Protein AF-A0A2E0BPK3-F1 (afdb_monomer_lite)

pLDDT: mean 92.49, std 12.28, range [50.62, 98.62]

Foldseek 3Di:
DPPPPPPLPPAAADDVVLLVVLLVCVVVVVNLVSLLSLCVVLVPVVLNVQSVVLVVVCVVVVDNVVCVVVVVVSVVVSLVSNVSRHPPSVSSVVSD

Sequence (96 aa):
MIKLKNILQEKKEVKQVDIDKLAKLTDRNAHTSARRYLAKLIGHKKLVKMYDHISELHLYFNDINDIKDARARLDKELFDKAKRQFSNFKDIYGAF

Radius of gyration: 15.07 Å; chains: 1; bounding box: 31×37×47 Å

Structure (mmCIF, N/CA/C/O backbone):
data_AF-A0A2E0BPK3-F1
#
_entry.id   AF-A0A2E0BPK3-F1
#
loop_
_atom_site.group_PDB
_atom_site.id
_atom_site.type_symbol
_atom_site.label_atom_id
_atom_site.label_alt_id
_atom_site.label_comp_id
_atom_site.label_asym_id
_atom_site.label_entity_id
_atom_site.label_seq_id
_atom_site.pdbx_PDB_ins_code
_atom_site.Cartn_x
_atom_site.Cartn_y
_atom_site.Cartn_z
_atom_site.occupancy
_atom_site.B_iso_or_equiv
_atom_site.auth_seq_id
_atom_site.auth_comp_id
_atom_site.auth_asym_id
_atom_site.auth_atom_id
_atom_site.pdbx_PDB_model_num
ATOM 1 N N . MET A 1 1 ? -10.863 24.127 31.421 1.00 51.12 1 MET A N 1
ATOM 2 C CA . MET A 1 1 ? -11.219 23.604 30.081 1.00 51.12 1 MET A CA 1
ATOM 3 C C . MET A 1 1 ? -10.209 22.545 29.669 1.00 51.12 1 MET A C 1
ATOM 5 O O . MET A 1 1 ? -9.078 22.882 29.337 1.00 51.12 1 MET A O 1
ATOM 9 N N . ILE A 1 2 ? -10.585 21.268 29.733 1.00 52.44 2 ILE A N 1
ATOM 10 C CA . ILE A 1 2 ? -9.754 20.179 29.208 1.00 52.44 2 ILE A CA 1
ATOM 11 C C . ILE A 1 2 ? -9.713 20.351 27.687 1.00 52.44 2 ILE A C 1
ATOM 13 O O . ILE A 1 2 ? -10.756 20.399 27.037 1.00 52.44 2 ILE A O 1
ATOM 17 N N . LYS A 1 3 ? -8.518 20.521 27.111 1.00 52.59 3 LYS A N 1
ATOM 18 C CA . LYS A 1 3 ? -8.349 20.601 25.657 1.00 52.59 3 LYS A CA 1
ATOM 19 C C . LYS A 1 3 ? -8.833 19.269 25.071 1.00 52.59 3 LYS A C 1
ATOM 21 O O . LYS A 1 3 ? -8.152 18.264 25.239 1.00 52.59 3 LYS A O 1
ATOM 26 N N . LEU A 1 4 ? -9.943 19.279 24.326 1.00 56.31 4 LEU A N 1
ATOM 27 C CA . LEU A 1 4 ? -10.480 18.151 23.534 1.00 56.31 4 LEU A CA 1
ATOM 28 C C . LEU A 1 4 ? -9.470 17.526 22.538 1.00 56.31 4 LEU A C 1
ATOM 30 O O . LEU A 1 4 ? -9.808 16.601 21.809 1.00 56.31 4 LEU A O 1
ATOM 34 N N . LYS A 1 5 ? -8.220 18.002 22.488 1.00 52.72 5 LYS A N 1
ATOM 35 C CA . LYS A 1 5 ? -7.152 17.505 21.610 1.00 52.72 5 LYS A CA 1
ATOM 36 C C . LYS A 1 5 ? -6.760 16.043 21.866 1.00 52.72 5 LYS A C 1
ATOM 38 O O . LYS A 1 5 ? -6.097 15.468 21.014 1.00 52.72 5 LYS A O 1
ATOM 43 N N . ASN A 1 6 ? -7.197 15.458 22.984 1.00 50.62 6 ASN A N 1
ATOM 44 C CA . ASN A 1 6 ? -6.987 14.051 23.327 1.00 50.62 6 ASN A CA 1
ATOM 45 C C . ASN A 1 6 ? -8.290 13.233 23.353 1.00 50.62 6 ASN A C 1
ATOM 47 O O . ASN A 1 6 ? -8.335 12.208 24.029 1.00 50.62 6 ASN A O 1
ATOM 51 N N . ILE A 1 7 ? -9.350 13.640 22.637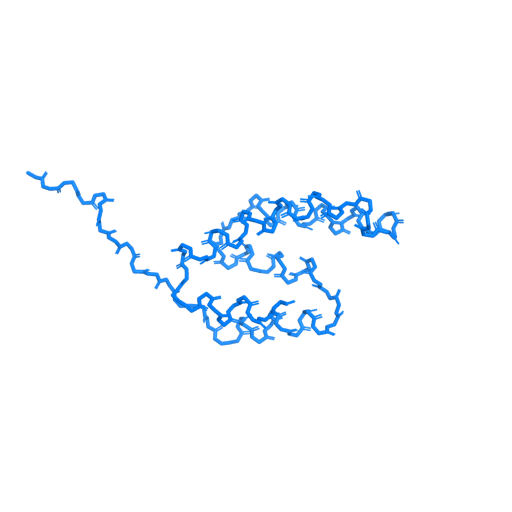 1.00 55.88 7 ILE A N 1
ATOM 52 C CA . ILE A 1 7 ? -10.384 12.664 22.265 1.00 55.88 7 ILE A CA 1
ATOM 53 C C . ILE A 1 7 ? -9.668 11.653 21.377 1.00 55.88 7 ILE A C 1
ATOM 55 O O . ILE A 1 7 ? -9.374 11.937 20.217 1.00 55.88 7 ILE A O 1
ATOM 59 N N . LEU A 1 8 ? -9.288 10.527 21.975 1.00 60.97 8 LEU A N 1
ATOM 60 C CA . LEU A 1 8 ? -8.782 9.342 21.309 1.00 60.97 8 LEU A CA 1
ATOM 61 C C . LEU A 1 8 ? -9.750 9.054 20.162 1.00 60.97 8 LEU A C 1
ATOM 63 O O . LEU A 1 8 ? -10.843 8.551 20.399 1.00 60.97 8 LEU A O 1
ATOM 67 N N . GLN A 1 9 ? -9.404 9.467 18.939 1.00 67.19 9 GLN A N 1
ATOM 68 C CA . GLN A 1 9 ? -10.198 9.098 17.778 1.00 67.19 9 GLN A CA 1
ATOM 69 C C . GLN A 1 9 ? -10.185 7.579 17.747 1.00 67.19 9 GLN A C 1
ATOM 71 O O . GLN A 1 9 ? -9.116 6.974 17.632 1.00 67.19 9 GLN A O 1
ATOM 76 N N . GLU A 1 10 ? -11.361 6.983 17.921 1.00 80.25 10 GLU A N 1
ATOM 77 C CA . GLU A 1 10 ? -11.516 5.544 17.840 1.00 80.25 10 GLU A CA 1
ATOM 78 C C . GLU A 1 10 ? -10.900 5.075 16.528 1.00 80.25 10 GLU A C 1
ATOM 80 O O . GLU A 1 10 ? -11.134 5.645 15.452 1.00 80.25 10 GLU A O 1
ATOM 85 N N . LYS A 1 11 ? -10.024 4.076 16.638 1.00 87.50 11 LYS A N 1
ATOM 86 C CA . LYS A 1 11 ? -9.400 3.500 15.459 1.00 87.50 11 LYS A CA 1
ATOM 87 C C . LYS A 1 11 ? -10.500 2.951 14.566 1.00 87.50 11 LYS A C 1
ATOM 89 O O . LYS A 1 11 ? -11.411 2.276 15.033 1.00 87.50 11 LYS A O 1
ATOM 94 N N . LYS A 1 12 ? -10.393 3.236 13.275 1.00 92.06 12 LYS A N 1
ATOM 95 C CA . LYS A 1 12 ? -11.373 2.780 12.293 1.00 92.06 12 LYS A CA 1
ATOM 96 C C . LYS A 1 12 ? -11.138 1.310 11.992 1.00 92.06 12 LYS A C 1
ATOM 98 O O . LYS A 1 12 ? -9.999 0.856 11.981 1.00 92.06 12 LYS A O 1
ATOM 103 N N . GLU A 1 13 ? -12.192 0.581 11.686 1.00 94.12 13 GLU A N 1
ATOM 104 C CA . GLU A 1 13 ? -12.050 -0.768 11.158 1.00 94.12 13 GLU A CA 1
ATOM 105 C C . GLU A 1 13 ? -12.024 -0.719 9.628 1.00 94.12 13 GLU A C 1
ATOM 107 O O . GLU A 1 13 ? -12.830 -0.023 9.000 1.00 94.12 13 GLU A O 1
ATOM 112 N N . VAL A 1 14 ? -11.068 -1.419 9.017 1.00 95.69 14 VAL A N 1
ATOM 113 C CA . VAL A 1 14 ? -11.061 -1.631 7.565 1.00 95.69 14 VAL A CA 1
ATOM 114 C C . VAL A 1 14 ? -12.013 -2.773 7.243 1.00 95.69 14 VAL A C 1
ATOM 116 O O . VAL A 1 14 ? -11.962 -3.817 7.886 1.00 95.69 14 VAL A O 1
ATOM 119 N N . LYS A 1 15 ? -12.880 -2.590 6.246 1.00 97.19 15 LYS A N 1
ATOM 120 C CA . LYS A 1 15 ? -13.872 -3.601 5.867 1.00 97.19 15 LYS A CA 1
ATOM 121 C C . LYS A 1 15 ? -13.181 -4.860 5.334 1.00 97.19 15 LYS A C 1
ATOM 123 O O . LYS A 1 15 ? -12.195 -4.753 4.608 1.00 97.19 15 LYS A O 1
ATOM 128 N N . GLN A 1 16 ? -13.761 -6.037 5.578 1.00 97.31 16 GLN A N 1
ATOM 129 C CA . GLN A 1 16 ? -13.216 -7.308 5.079 1.00 97.31 16 GLN A CA 1
ATOM 130 C C . GLN A 1 16 ? -12.988 -7.303 3.557 1.00 97.31 16 GLN A C 1
ATOM 132 O O . GLN A 1 16 ? -11.941 -7.732 3.093 1.00 97.31 16 GLN A O 1
ATOM 137 N N . VAL A 1 17 ? -13.902 -6.705 2.781 1.00 97.88 17 VAL A N 1
ATOM 138 C CA . VAL A 1 17 ? -13.761 -6.568 1.315 1.00 97.88 17 VAL A CA 1
ATOM 139 C C . VAL A 1 17 ? -12.469 -5.855 0.890 1.00 97.88 17 VAL A C 1
ATOM 141 O O . VAL A 1 17 ? -11.909 -6.146 -0.167 1.00 97.88 17 VAL A O 1
ATOM 144 N N . ASP A 1 18 ? -11.981 -4.920 1.707 1.00 98.31 18 ASP A N 1
ATOM 145 C CA . ASP A 1 18 ? -10.743 -4.196 1.444 1.00 98.31 18 ASP A CA 1
ATOM 146 C C . ASP A 1 18 ? -9.514 -5.044 1.793 1.00 98.31 18 ASP A C 1
ATOM 148 O O . ASP A 1 18 ? -8.527 -5.004 1.059 1.00 98.31 18 ASP A O 1
ATOM 152 N N . ILE A 1 19 ? -9.590 -5.846 2.859 1.00 98.06 19 ILE A N 1
ATOM 153 C CA . ILE A 1 19 ? -8.547 -6.806 3.255 1.00 98.06 19 ILE A CA 1
ATOM 154 C C . ILE A 1 19 ? -8.427 -7.916 2.206 1.00 98.06 19 ILE A C 1
ATOM 156 O O . ILE A 1 19 ? -7.331 -8.177 1.715 1.00 98.06 19 ILE A O 1
ATOM 160 N N . ASP A 1 20 ? -9.550 -8.481 1.759 1.00 98.19 20 ASP A N 1
ATOM 161 C CA . ASP A 1 20 ? -9.586 -9.489 0.693 1.00 98.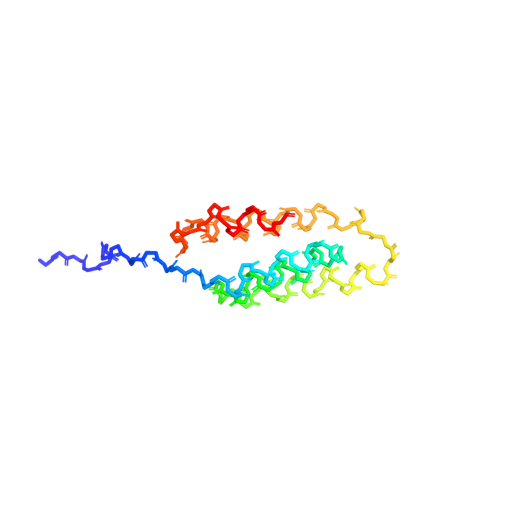19 20 ASP A CA 1
ATOM 162 C C . ASP A 1 20 ? -8.966 -8.957 -0.600 1.00 98.19 20 ASP A C 1
ATOM 164 O O . ASP A 1 20 ? -8.333 -9.687 -1.364 1.00 98.19 20 ASP A O 1
ATOM 168 N N . LYS A 1 21 ? -9.151 -7.664 -0.876 1.00 98.06 21 LYS A N 1
ATOM 169 C CA . LYS A 1 21 ? -8.547 -7.016 -2.037 1.00 98.06 21 LYS A CA 1
ATOM 170 C C . LYS A 1 21 ? -7.038 -6.842 -1.88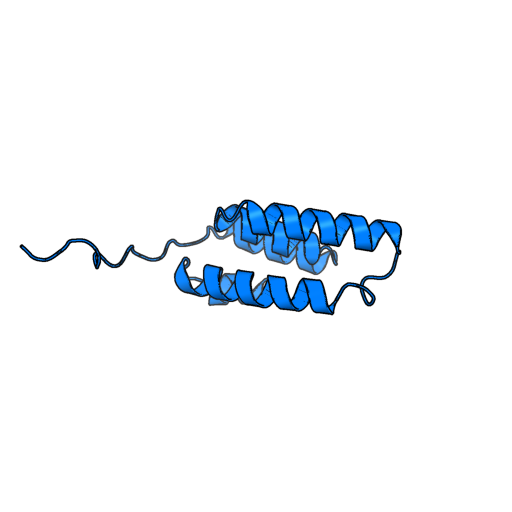3 1.00 98.06 21 LYS A C 1
ATOM 172 O O . LYS A 1 21 ? -6.335 -6.997 -2.878 1.00 98.06 21 LYS A O 1
ATOM 177 N N . LEU A 1 22 ? -6.542 -6.528 -0.685 1.00 98.12 22 LEU A N 1
ATOM 178 C CA . LEU A 1 22 ? -5.103 -6.503 -0.406 1.00 98.12 22 LEU A CA 1
ATOM 179 C C . LEU A 1 22 ? -4.490 -7.888 -0.636 1.00 98.12 22 LEU A C 1
ATOM 181 O O . LEU A 1 22 ? -3.562 -7.990 -1.435 1.00 98.12 22 LEU A O 1
ATOM 185 N N . ALA A 1 23 ? -5.088 -8.932 -0.056 1.00 97.88 23 ALA A N 1
ATOM 186 C CA . ALA A 1 23 ? -4.648 -10.317 -0.220 1.00 97.88 23 ALA A CA 1
ATOM 187 C C . ALA A 1 23 ? -4.624 -10.731 -1.698 1.00 97.88 23 ALA A C 1
ATOM 189 O O . ALA A 1 23 ? -3.587 -11.123 -2.218 1.00 97.88 23 ALA A O 1
ATOM 190 N N . LYS A 1 24 ? -5.715 -10.497 -2.441 1.00 98.06 24 LYS A N 1
ATOM 191 C CA . LYS A 1 24 ? -5.785 -10.811 -3.882 1.00 98.06 24 LYS A CA 1
ATOM 192 C C . LYS A 1 24 ? -4.737 -10.088 -4.727 1.00 98.06 24 LYS A C 1
ATOM 194 O O . LYS A 1 24 ? -4.329 -10.609 -5.762 1.00 98.06 24 LYS A O 1
ATOM 199 N N . LEU A 1 25 ? -4.360 -8.860 -4.363 1.00 97.44 25 LEU A N 1
ATOM 200 C CA . LEU A 1 25 ? -3.296 -8.134 -5.062 1.00 97.44 25 LEU A CA 1
ATOM 201 C C . LEU A 1 25 ? -1.934 -8.764 -4.758 1.00 97.44 25 LEU A C 1
ATOM 203 O O . LEU A 1 25 ? -1.161 -8.994 -5.684 1.00 97.44 25 LEU A O 1
ATOM 207 N N . THR A 1 26 ? -1.666 -9.069 -3.491 1.00 95.19 26 THR A N 1
ATOM 208 C CA . THR A 1 26 ? -0.454 -9.760 -3.032 1.00 95.19 26 THR A CA 1
ATOM 209 C C . THR A 1 26 ? -0.306 -11.137 -3.689 1.00 95.19 26 THR A C 1
ATOM 211 O O . THR A 1 26 ? 0.735 -11.399 -4.285 1.00 95.19 26 THR A O 1
ATOM 214 N N . ASP A 1 27 ? -1.362 -11.955 -3.709 1.00 96.94 27 ASP A N 1
ATOM 215 C CA . ASP A 1 27 ? -1.380 -13.291 -4.332 1.00 96.94 27 ASP A CA 1
ATOM 216 C C . ASP A 1 27 ? -1.035 -13.255 -5.827 1.00 96.94 27 ASP A C 1
ATOM 218 O O . ASP A 1 27 ? -0.467 -14.190 -6.384 1.00 96.94 27 ASP A O 1
ATOM 222 N N . ARG A 1 28 ? -1.369 -12.149 -6.501 1.00 95.12 28 ARG A N 1
ATOM 223 C CA . ARG A 1 28 ? -1.072 -11.914 -7.923 1.00 95.12 28 ARG A CA 1
ATOM 224 C C . ARG A 1 28 ? 0.268 -11.212 -8.143 1.00 95.12 28 ARG A C 1
ATOM 226 O O . ARG A 1 28 ? 0.479 -10.642 -9.212 1.00 95.12 28 ARG A O 1
ATOM 233 N N . ASN A 1 29 ? 1.145 -11.197 -7.137 1.00 91.19 29 ASN A N 1
ATOM 234 C CA . ASN A 1 29 ? 2.440 -10.513 -7.152 1.00 91.19 29 ASN A CA 1
ATOM 235 C C . ASN A 1 29 ? 2.338 -8.982 -7.376 1.00 91.19 29 ASN A C 1
ATOM 237 O O . ASN A 1 29 ? 3.318 -8.300 -7.674 1.00 91.19 29 ASN A O 1
ATOM 241 N N . ALA A 1 30 ? 1.153 -8.387 -7.196 1.00 94.31 30 ALA A N 1
ATOM 242 C CA . ALA A 1 30 ? 0.901 -6.953 -7.353 1.00 94.31 30 ALA A CA 1
ATOM 243 C C . ALA A 1 30 ? 1.154 -6.188 -6.038 1.00 94.31 30 ALA A C 1
ATOM 245 O O . ALA A 1 30 ? 0.372 -5.333 -5.608 1.00 94.31 30 ALA A O 1
ATOM 246 N N . HIS A 1 31 ? 2.280 -6.487 -5.387 1.00 95.19 31 HIS A N 1
ATOM 247 C CA . HIS A 1 31 ? 2.652 -5.998 -4.058 1.00 95.19 31 HIS A CA 1
ATOM 248 C C . HIS A 1 31 ? 2.662 -4.464 -3.936 1.00 95.19 31 HIS A C 1
ATOM 250 O O . HIS A 1 31 ? 2.191 -3.916 -2.932 1.00 95.19 31 HIS A O 1
ATOM 256 N N . THR A 1 32 ? 3.180 -3.751 -4.942 1.00 95.81 32 THR A N 1
ATOM 257 C CA . THR A 1 32 ? 3.198 -2.275 -4.970 1.00 95.81 32 THR A CA 1
ATOM 258 C C . THR A 1 32 ? 1.782 -1.710 -5.095 1.00 95.81 32 THR A C 1
ATOM 260 O O . THR A 1 32 ? 1.436 -0.729 -4.432 1.00 95.81 32 THR A O 1
ATOM 263 N N . SER A 1 33 ? 0.915 -2.364 -5.873 1.00 97.25 33 SER A N 1
ATOM 264 C CA . SER A 1 33 ? -0.493 -1.983 -6.002 1.00 97.25 33 SER A CA 1
ATOM 265 C C . SER A 1 33 ? -1.265 -2.199 -4.698 1.00 97.25 33 SER A C 1
ATOM 267 O O . SER A 1 33 ? -2.074 -1.344 -4.334 1.00 97.25 33 SER A O 1
ATOM 269 N N . ALA A 1 34 ? -0.982 -3.278 -3.960 1.00 98.19 34 ALA A N 1
ATOM 270 C CA . ALA A 1 34 ? -1.549 -3.515 -2.631 1.00 98.19 34 ALA A CA 1
ATOM 271 C C . ALA A 1 34 ? -1.161 -2.393 -1.649 1.00 98.19 34 ALA A C 1
ATOM 273 O O . ALA A 1 34 ? -2.018 -1.803 -0.989 1.00 98.19 34 ALA A O 1
ATOM 274 N N . ARG A 1 35 ? 0.121 -2.003 -1.622 1.00 98.12 35 ARG A N 1
ATOM 275 C CA . ARG A 1 35 ? 0.629 -0.914 -0.763 1.00 98.12 35 ARG A CA 1
ATOM 276 C C . ARG A 1 35 ? -0.004 0.433 -1.103 1.00 98.12 35 ARG A C 1
ATOM 278 O O . ARG A 1 35 ? -0.447 1.167 -0.217 1.00 98.12 35 ARG A O 1
ATOM 285 N N . ARG A 1 36 ? -0.142 0.728 -2.398 1.00 98.50 36 ARG A N 1
ATOM 286 C CA . ARG A 1 36 ? -0.881 1.896 -2.889 1.00 98.50 36 ARG A CA 1
ATOM 287 C C . ARG A 1 36 ? -2.345 1.866 -2.447 1.00 98.50 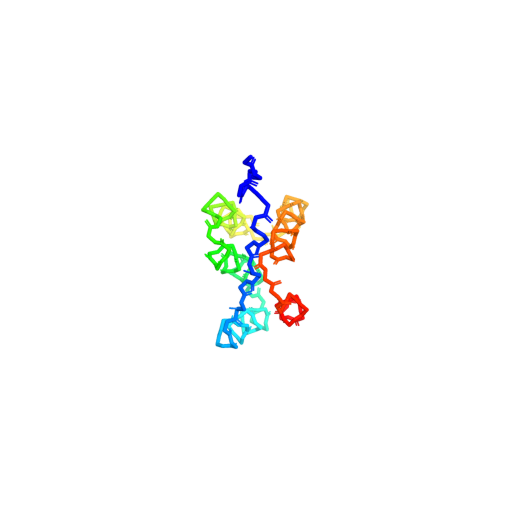36 ARG A C 1
ATOM 289 O O . ARG A 1 36 ? -2.883 2.907 -2.070 1.00 98.50 36 ARG A O 1
ATOM 296 N N . TYR A 1 37 ? -3.003 0.707 -2.502 1.00 98.50 37 TYR A N 1
ATOM 297 C CA . TYR A 1 37 ? -4.392 0.565 -2.070 1.00 98.50 37 TYR A CA 1
ATOM 298 C C . TYR A 1 37 ? -4.546 0.865 -0.578 1.00 98.50 37 TYR A C 1
ATOM 300 O O . TYR A 1 37 ? -5.371 1.702 -0.213 1.00 98.50 37 TYR A O 1
ATOM 308 N N . LEU A 1 38 ? -3.681 0.304 0.270 1.00 98.44 38 LEU A N 1
ATOM 309 C CA . LEU A 1 38 ? -3.663 0.630 1.696 1.00 98.44 38 LEU A CA 1
ATOM 310 C C . LEU A 1 38 ? -3.412 2.129 1.937 1.00 98.44 38 LEU A C 1
ATOM 312 O O . LEU A 1 38 ? -4.094 2.746 2.754 1.00 98.44 38 LEU A O 1
ATOM 316 N N . ALA A 1 39 ? -2.514 2.762 1.176 1.00 98.50 39 ALA A N 1
ATOM 317 C CA . ALA A 1 39 ? -2.295 4.208 1.264 1.00 98.50 39 ALA A CA 1
ATOM 318 C C . ALA A 1 39 ? -3.559 5.027 0.927 1.00 98.50 39 ALA A C 1
ATOM 320 O O . ALA A 1 39 ? -3.785 6.080 1.534 1.00 98.50 39 ALA A O 1
ATOM 321 N N . LYS A 1 40 ? -4.405 4.545 0.000 1.00 98.38 40 LYS A N 1
ATOM 322 C CA . LYS A 1 40 ? -5.717 5.148 -0.297 1.00 98.38 40 LYS A CA 1
ATOM 323 C C . LYS A 1 40 ? -6.684 4.991 0.877 1.00 98.38 40 LYS A C 1
ATOM 325 O O . LYS A 1 40 ? -7.319 5.978 1.232 1.00 98.38 40 LYS A O 1
ATOM 330 N N . LEU A 1 41 ? -6.747 3.814 1.504 1.00 97.69 41 LEU A N 1
ATOM 331 C CA . LEU A 1 41 ? -7.592 3.565 2.685 1.00 97.69 41 LEU A CA 1
ATOM 332 C C . LEU A 1 41 ? -7.199 4.454 3.874 1.00 97.69 41 LEU A C 1
ATOM 334 O O . LEU A 1 41 ? -8.059 4.991 4.568 1.00 97.69 41 LEU A O 1
ATOM 338 N N . ILE A 1 42 ? -5.896 4.664 4.077 1.00 97.06 42 ILE A N 1
ATOM 339 C CA . ILE A 1 42 ? -5.361 5.600 5.081 1.00 97.06 42 ILE A CA 1
ATOM 340 C C . ILE A 1 42 ? -5.751 7.051 4.743 1.00 97.06 42 ILE A C 1
ATOM 342 O O . ILE A 1 42 ? -5.903 7.880 5.638 1.00 97.06 42 ILE A O 1
ATOM 346 N N . GLY A 1 43 ? -5.931 7.374 3.457 1.00 97.06 43 GLY A N 1
ATOM 347 C CA . GLY A 1 43 ? -6.152 8.737 2.965 1.00 97.06 43 GLY A CA 1
ATOM 348 C C . GLY A 1 43 ? -4.854 9.516 2.722 1.00 97.06 43 GLY A C 1
ATOM 349 O O . GLY A 1 43 ? -4.871 10.741 2.582 1.00 97.06 43 GLY A O 1
ATOM 350 N N . HIS A 1 44 ? -3.705 8.835 2.654 1.00 97.62 44 HIS A N 1
ATOM 351 C CA . HIS A 1 44 ? -2.397 9.479 2.554 1.00 97.62 44 HIS A CA 1
ATOM 352 C C . HIS A 1 44 ? -1.982 9.734 1.098 1.00 97.62 44 HIS A C 1
ATOM 354 O O . HIS A 1 44 ? -1.173 9.006 0.518 1.00 97.62 44 HIS A O 1
ATOM 360 N N . LYS A 1 45 ? -2.508 10.814 0.504 1.00 97.94 45 LYS A N 1
ATOM 361 C CA . LYS A 1 45 ? -2.311 11.170 -0.919 1.00 97.94 45 LYS A CA 1
ATOM 362 C C . LYS A 1 45 ? -0.845 11.171 -1.371 1.00 97.94 45 LYS A C 1
ATOM 364 O O . LYS A 1 45 ? -0.556 10.750 -2.487 1.00 97.94 45 LYS A O 1
ATOM 369 N N . LYS A 1 46 ? 0.085 11.615 -0.515 1.00 98.00 46 LYS A N 1
ATOM 370 C CA . LYS A 1 46 ? 1.520 11.613 -0.842 1.00 98.00 46 LYS A CA 1
ATOM 371 C C . LYS A 1 46 ? 2.071 10.190 -0.967 1.00 98.00 46 LYS A C 1
ATOM 373 O O . LYS A 1 46 ? 2.782 9.923 -1.922 1.00 98.00 46 LYS A O 1
ATOM 378 N N . LEU A 1 47 ? 1.688 9.270 -0.074 1.00 98.00 47 LEU A N 1
ATOM 379 C CA . LEU A 1 47 ? 2.126 7.866 -0.159 1.00 98.00 47 LEU A CA 1
ATOM 380 C C . LEU A 1 47 ? 1.535 7.182 -1.392 1.00 98.00 47 LEU A C 1
ATOM 382 O O . LEU A 1 47 ? 2.248 6.453 -2.065 1.00 98.00 47 LEU A O 1
ATOM 386 N N . VAL A 1 48 ? 0.273 7.472 -1.734 1.00 98.62 48 VAL A N 1
ATOM 387 C CA . VAL A 1 48 ? -0.340 6.975 -2.978 1.00 98.62 48 VAL A CA 1
ATOM 388 C C . VAL A 1 48 ? 0.514 7.355 -4.191 1.00 98.62 48 VAL A C 1
ATOM 390 O O . VAL A 1 48 ? 0.869 6.474 -4.965 1.00 98.62 48 VAL A O 1
ATOM 393 N N . LYS A 1 49 ? 0.898 8.635 -4.308 1.00 98.50 49 LYS A N 1
ATOM 394 C CA . LYS A 1 49 ? 1.769 9.113 -5.395 1.00 98.50 49 LYS A CA 1
ATOM 395 C C . LYS A 1 49 ? 3.150 8.458 -5.377 1.00 98.50 49 LYS A C 1
ATOM 397 O O . LYS A 1 49 ? 3.658 8.094 -6.425 1.00 98.50 49 LYS A O 1
ATOM 402 N N . MET A 1 50 ? 3.756 8.287 -4.202 1.00 98.38 50 MET A N 1
ATOM 403 C CA . MET A 1 50 ? 5.075 7.653 -4.117 1.00 98.38 50 MET A CA 1
ATOM 404 C C . MET A 1 50 ? 5.034 6.188 -4.568 1.00 98.38 50 MET A C 1
ATOM 406 O O . MET A 1 50 ? 5.930 5.761 -5.285 1.00 98.38 50 MET A O 1
ATOM 410 N N . TYR A 1 51 ? 3.990 5.428 -4.219 1.00 98.25 51 TYR A N 1
ATOM 411 C CA . TYR A 1 51 ? 3.831 4.063 -4.736 1.00 98.25 51 TYR A CA 1
ATOM 412 C C . TYR A 1 51 ? 3.535 4.022 -6.238 1.00 98.25 51 TYR A C 1
ATOM 414 O O . TYR A 1 51 ? 3.966 3.078 -6.896 1.00 98.25 51 TYR A O 1
ATOM 422 N N . ASP A 1 52 ? 2.846 5.030 -6.783 1.00 97.94 52 ASP A N 1
ATOM 423 C CA . ASP A 1 52 ? 2.687 5.181 -8.234 1.00 97.94 52 ASP A CA 1
ATOM 424 C C . ASP A 1 52 ? 4.054 5.356 -8.915 1.00 97.94 52 ASP A C 1
ATOM 426 O O . ASP A 1 52 ? 4.377 4.585 -9.814 1.00 97.94 52 ASP A O 1
ATOM 430 N N . HIS A 1 53 ? 4.923 6.231 -8.399 1.00 97.75 53 HIS A N 1
ATOM 431 C CA . HIS A 1 53 ? 6.282 6.391 -8.933 1.00 97.75 53 HIS A CA 1
ATOM 432 C C . HIS A 1 53 ? 7.159 5.144 -8.775 1.00 97.75 53 HIS A C 1
ATOM 434 O O . HIS A 1 53 ? 7.914 4.812 -9.681 1.00 97.75 53 HIS A O 1
ATOM 440 N N . ILE A 1 54 ? 7.053 4.411 -7.660 1.00 97.38 54 ILE A N 1
ATOM 441 C CA . ILE A 1 54 ? 7.737 3.113 -7.517 1.00 97.38 54 ILE A CA 1
ATOM 442 C C . ILE A 1 54 ? 7.262 2.139 -8.600 1.00 97.38 54 ILE A C 1
ATOM 444 O O . ILE A 1 54 ? 8.072 1.414 -9.166 1.00 97.38 54 ILE A O 1
ATOM 448 N N . SER A 1 55 ? 5.965 2.121 -8.911 1.00 96.12 55 SER A N 1
ATOM 449 C CA . SER A 1 55 ? 5.433 1.276 -9.979 1.00 96.12 55 SER A CA 1
ATOM 450 C C . SER A 1 55 ? 5.947 1.698 -11.357 1.00 96.12 55 SER A C 1
ATOM 452 O O . SER A 1 55 ? 6.296 0.832 -12.150 1.00 96.12 55 SER A O 1
ATOM 454 N N . GLU A 1 56 ? 6.006 3.000 -11.640 1.00 96.94 56 GLU A N 1
ATOM 455 C CA . GLU A 1 56 ? 6.534 3.547 -12.899 1.00 96.94 56 GLU A CA 1
ATOM 456 C C . GLU A 1 56 ? 8.013 3.193 -13.084 1.00 96.94 56 GLU A C 1
ATOM 458 O O . GLU A 1 56 ? 8.396 2.682 -14.133 1.00 96.94 56 GLU A O 1
ATOM 463 N N . LEU A 1 57 ? 8.831 3.389 -12.045 1.00 96.62 57 LEU A N 1
ATOM 464 C CA . LEU A 1 57 ? 10.253 3.042 -12.073 1.00 96.62 57 LEU A CA 1
ATOM 465 C C . LEU A 1 57 ? 10.468 1.533 -12.207 1.00 96.62 57 LEU A C 1
ATOM 467 O O . LEU A 1 57 ? 11.313 1.114 -12.988 1.00 96.62 57 LEU A O 1
ATOM 471 N N . HIS A 1 58 ? 9.681 0.716 -11.500 1.00 94.50 58 HIS A N 1
ATOM 472 C CA . HIS A 1 58 ? 9.750 -0.740 -11.632 1.00 94.50 58 HIS A CA 1
ATOM 473 C C . HIS A 1 58 ? 9.459 -1.184 -13.068 1.00 94.50 58 HIS A C 1
ATOM 475 O O . HIS A 1 58 ? 10.180 -2.016 -13.600 1.00 94.50 58 HIS A O 1
ATOM 481 N N . LEU A 1 59 ? 8.427 -0.619 -13.702 1.00 94.06 59 LEU A N 1
ATOM 482 C CA . LEU A 1 59 ? 8.088 -0.932 -15.091 1.00 94.06 59 LEU A CA 1
ATOM 483 C C . LEU A 1 59 ? 9.167 -0.458 -16.067 1.00 94.06 59 LEU A C 1
ATOM 485 O O . LEU A 1 59 ? 9.460 -1.158 -17.029 1.00 94.06 59 LEU A O 1
ATOM 489 N N . TYR A 1 60 ? 9.754 0.715 -15.821 1.00 96.31 60 TYR A N 1
ATOM 490 C CA . TYR A 1 60 ? 10.796 1.274 -16.678 1.00 96.31 60 TYR A CA 1
ATOM 491 C C . TYR A 1 60 ? 12.106 0.478 -16.602 1.00 96.31 60 TYR A C 1
ATOM 493 O O . TYR A 1 60 ? 12.698 0.176 -17.634 1.00 96.31 60 TYR A O 1
ATOM 501 N N . PHE A 1 61 ? 12.551 0.119 -15.395 1.00 94.81 61 PHE A N 1
ATOM 502 C CA . PHE A 1 61 ? 13.780 -0.656 -15.199 1.00 94.81 61 PHE A CA 1
ATOM 503 C C . PHE A 1 61 ? 13.581 -2.159 -15.400 1.00 94.81 61 PHE A C 1
ATOM 505 O O . PHE A 1 61 ? 14.549 -2.878 -15.623 1.00 94.81 61 PHE A O 1
ATOM 512 N N . ASN A 1 62 ? 12.338 -2.640 -15.310 1.00 93.50 62 ASN A N 1
ATOM 513 C CA . ASN A 1 62 ? 11.999 -4.060 -15.231 1.00 93.50 62 ASN A CA 1
ATOM 514 C C . ASN A 1 62 ? 12.752 -4.802 -14.103 1.00 93.50 62 ASN A C 1
ATOM 516 O O . ASN A 1 62 ? 12.939 -6.016 -14.158 1.00 93.50 62 ASN A O 1
ATOM 520 N N . ASP A 1 63 ? 13.178 -4.066 -13.073 1.00 91.19 63 ASP A N 1
ATOM 521 C CA . ASP A 1 63 ? 13.845 -4.596 -11.889 1.00 91.19 63 ASP A CA 1
ATOM 522 C C . ASP A 1 63 ? 13.398 -3.826 -10.640 1.00 91.19 63 ASP A C 1
ATOM 524 O O . ASP A 1 63 ? 13.593 -2.617 -10.497 1.00 91.19 63 ASP A O 1
ATOM 528 N N . ILE A 1 64 ? 12.751 -4.531 -9.711 1.00 88.12 64 ILE A N 1
ATOM 529 C CA . ILE A 1 64 ? 12.313 -3.957 -8.435 1.00 88.12 64 ILE A CA 1
ATOM 530 C C . ILE A 1 64 ? 13.479 -3.781 -7.455 1.00 88.12 64 ILE A C 1
ATOM 532 O O . ILE A 1 64 ? 13.359 -3.006 -6.502 1.00 88.12 64 ILE A O 1
ATOM 536 N N . ASN A 1 65 ? 14.592 -4.498 -7.647 1.00 92.75 65 ASN A N 1
ATOM 537 C CA . ASN A 1 65 ? 15.721 -4.490 -6.721 1.00 92.75 65 ASN A CA 1
ATOM 538 C C . ASN A 1 65 ? 16.394 -3.122 -6.651 1.00 92.75 65 ASN A C 1
ATOM 540 O O . ASN A 1 65 ? 16.761 -2.700 -5.553 1.00 92.75 65 ASN A O 1
ATOM 544 N N . ASP A 1 66 ? 16.444 -2.400 -7.769 1.00 91.75 66 ASP A N 1
ATOM 545 C CA . ASP A 1 66 ? 17.011 -1.050 -7.861 1.00 91.75 66 ASP A CA 1
ATOM 546 C C . ASP A 1 66 ? 16.270 -0.029 -6.990 1.00 91.75 66 ASP A C 1
ATOM 548 O O . ASP A 1 66 ? 16.842 0.953 -6.518 1.00 91.75 66 ASP A O 1
ATOM 552 N N . ILE A 1 67 ? 14.985 -0.269 -6.725 1.00 94.19 67 ILE A N 1
ATOM 553 C CA . ILE A 1 67 ? 14.124 0.647 -5.967 1.00 94.19 67 ILE A CA 1
ATOM 554 C C . ILE 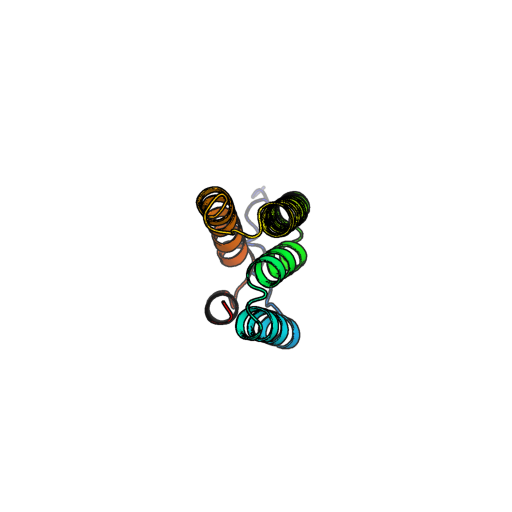A 1 67 ? 13.579 0.032 -4.670 1.00 94.19 67 ILE A C 1
ATOM 556 O O . ILE A 1 67 ? 12.750 0.646 -3.985 1.00 94.19 67 ILE A O 1
ATOM 560 N N . LYS A 1 68 ? 14.053 -1.162 -4.287 1.00 94.50 68 LYS A N 1
ATOM 561 C CA . LYS A 1 68 ? 13.549 -1.915 -3.125 1.00 94.50 68 LYS A CA 1
ATOM 562 C C . LYS A 1 68 ? 13.706 -1.144 -1.816 1.00 94.50 68 LYS A C 1
ATOM 564 O O . LYS A 1 68 ? 12.786 -1.134 -1.000 1.00 94.50 68 LYS A O 1
ATOM 569 N N . ASP A 1 69 ? 14.823 -0.440 -1.643 1.00 96.31 69 ASP A N 1
ATOM 570 C CA . ASP A 1 69 ? 15.125 0.288 -0.408 1.00 96.31 69 ASP A CA 1
ATOM 571 C C . ASP A 1 69 ? 14.256 1.539 -0.281 1.00 96.31 69 ASP A C 1
ATOM 573 O O . ASP A 1 69 ? 13.796 1.889 0.809 1.00 96.31 69 ASP A O 1
ATOM 577 N N . ALA A 1 70 ? 13.970 2.199 -1.408 1.00 96.44 70 ALA A N 1
ATOM 578 C CA . ALA A 1 70 ? 13.005 3.287 -1.445 1.00 96.44 70 ALA A CA 1
ATOM 579 C C . ALA A 1 70 ? 11.615 2.780 -1.047 1.00 96.44 70 ALA A C 1
ATOM 581 O O . ALA A 1 70 ? 10.992 3.364 -0.159 1.00 96.44 70 ALA A O 1
ATOM 582 N N . ARG A 1 71 ? 11.168 1.652 -1.617 1.00 96.62 71 ARG A N 1
ATOM 583 C CA . ARG A 1 71 ? 9.899 1.018 -1.241 1.00 96.62 71 ARG A CA 1
ATOM 584 C C . ARG A 1 71 ? 9.867 0.628 0.240 1.00 96.62 71 ARG A C 1
ATOM 586 O O . ARG A 1 71 ? 8.884 0.929 0.904 1.00 96.62 71 ARG A O 1
ATOM 593 N N . ALA A 1 72 ? 10.933 0.047 0.786 1.00 97.44 72 ALA A N 1
ATOM 594 C CA . ALA A 1 72 ? 11.006 -0.345 2.195 1.00 97.44 72 ALA A CA 1
ATOM 595 C C . ALA A 1 72 ? 10.844 0.848 3.160 1.00 97.44 72 ALA A C 1
ATOM 597 O O . ALA A 1 72 ? 10.155 0.743 4.177 1.00 97.44 72 ALA A O 1
ATOM 598 N N . ARG A 1 73 ? 11.416 2.016 2.827 1.00 97.69 73 ARG A N 1
ATOM 599 C CA . ARG A 1 73 ? 11.213 3.249 3.611 1.00 97.69 73 ARG A CA 1
ATOM 600 C C . ARG A 1 73 ? 9.755 3.712 3.593 1.00 97.69 73 ARG A C 1
ATOM 602 O O . ARG A 1 73 ? 9.236 4.119 4.632 1.00 97.69 73 ARG A O 1
ATOM 609 N N . LEU A 1 74 ? 9.094 3.627 2.436 1.00 98.06 74 LEU A N 1
ATOM 610 C CA . LEU A 1 74 ? 7.667 3.941 2.308 1.00 98.06 74 LEU A CA 1
ATOM 611 C C . LEU A 1 74 ? 6.798 2.930 3.065 1.00 98.06 74 LEU A C 1
ATOM 613 O O . LEU A 1 74 ? 5.834 3.334 3.714 1.00 98.06 74 LEU A O 1
ATOM 617 N N . ASP A 1 75 ? 7.153 1.642 3.022 1.00 97.88 75 ASP A N 1
ATOM 618 C CA . ASP A 1 75 ? 6.4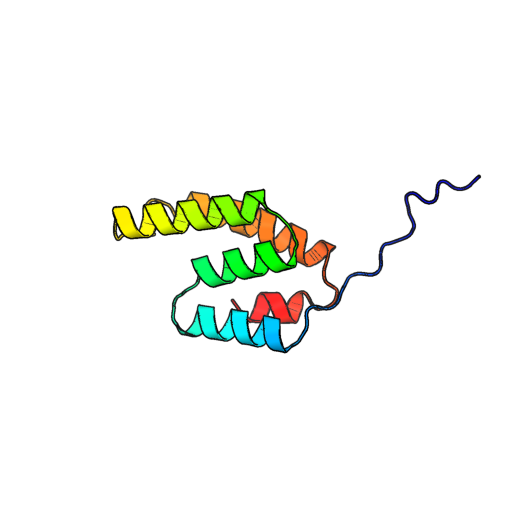46 0.560 3.715 1.00 97.88 75 ASP A CA 1
ATOM 619 C C . ASP A 1 75 ? 6.465 0.801 5.232 1.00 97.88 75 ASP A C 1
ATOM 621 O O . ASP A 1 75 ? 5.429 0.696 5.889 1.00 97.88 75 ASP A O 1
ATOM 625 N N . LYS A 1 76 ? 7.607 1.229 5.790 1.00 98.25 76 LYS A N 1
ATOM 626 C CA . LYS A 1 76 ? 7.701 1.600 7.209 1.00 98.25 76 LYS A CA 1
ATOM 627 C C . LYS A 1 76 ? 6.700 2.699 7.576 1.00 98.25 76 LYS A C 1
ATOM 629 O O . LYS A 1 76 ? 5.947 2.550 8.535 1.00 98.25 76 LYS A O 1
ATOM 634 N N . GLU A 1 77 ? 6.657 3.786 6.804 1.00 98.00 77 GLU A N 1
ATOM 635 C CA . GLU A 1 77 ? 5.703 4.877 7.040 1.00 98.00 77 GLU A CA 1
ATOM 636 C C . GLU A 1 77 ? 4.246 4.409 6.871 1.00 98.00 77 GLU A C 1
ATOM 638 O O . GLU A 1 77 ? 3.374 4.777 7.663 1.00 98.00 77 GLU A O 1
ATOM 643 N N . LEU A 1 78 ? 3.983 3.587 5.852 1.00 98.50 78 LEU A N 1
ATOM 644 C CA . LEU A 1 78 ? 2.663 3.049 5.545 1.00 98.50 78 LEU A CA 1
ATOM 645 C C . LEU A 1 78 ? 2.113 2.221 6.709 1.00 98.50 78 LEU A C 1
ATOM 647 O O . LEU A 1 78 ? 1.003 2.485 7.179 1.00 98.50 78 LEU A O 1
ATOM 651 N N . PHE A 1 79 ? 2.889 1.251 7.195 1.00 98.25 79 PHE A N 1
ATOM 652 C CA . PHE A 1 79 ? 2.459 0.363 8.270 1.00 98.25 79 PHE A CA 1
ATOM 653 C C . PHE A 1 79 ? 2.421 1.070 9.629 1.00 98.25 79 PHE A C 1
ATOM 655 O O . PHE A 1 79 ? 1.495 0.826 10.405 1.00 98.25 79 PHE A O 1
ATOM 662 N N . ASP A 1 80 ? 3.328 2.020 9.889 1.00 97.94 80 ASP A N 1
ATOM 663 C CA . ASP A 1 80 ? 3.269 2.870 11.085 1.00 97.94 80 ASP A CA 1
ATOM 664 C C . ASP A 1 80 ? 1.956 3.682 11.124 1.00 97.94 80 ASP A C 1
ATOM 666 O O . ASP A 1 80 ? 1.314 3.791 12.175 1.00 97.94 80 ASP A O 1
ATOM 670 N N . LYS A 1 81 ? 1.509 4.222 9.980 1.00 96.88 81 LYS A N 1
ATOM 671 C CA . LYS A 1 81 ? 0.220 4.930 9.869 1.00 96.88 81 LYS A CA 1
ATOM 672 C C . LYS A 1 81 ? -0.972 3.984 9.993 1.00 96.88 81 LYS A C 1
ATOM 674 O O . LYS A 1 81 ? -1.880 4.277 10.769 1.00 96.88 81 LYS A O 1
ATOM 679 N N . ALA A 1 82 ? -0.957 2.849 9.294 1.00 97.38 82 ALA A N 1
ATOM 680 C CA . ALA A 1 82 ? -2.028 1.855 9.365 1.00 97.38 82 ALA A CA 1
ATOM 681 C C . ALA A 1 82 ? -2.252 1.366 10.805 1.00 97.38 82 ALA A C 1
ATOM 683 O O . ALA A 1 82 ? -3.381 1.367 11.286 1.00 97.38 82 ALA A O 1
ATOM 684 N N . LYS A 1 83 ? -1.176 1.053 11.541 1.00 97.06 83 LYS A N 1
ATOM 685 C CA . LYS A 1 83 ? -1.235 0.613 12.945 1.00 97.06 83 LYS A CA 1
ATOM 686 C C . LYS A 1 83 ? -1.841 1.661 13.881 1.00 97.06 83 LYS A C 1
ATOM 688 O O . LYS A 1 83 ? -2.480 1.311 14.879 1.00 97.06 83 LYS A O 1
ATOM 693 N N . ARG A 1 84 ? -1.623 2.949 13.599 1.00 94.75 84 ARG A N 1
ATOM 694 C CA . ARG A 1 84 ? -2.198 4.061 14.375 1.00 94.75 84 ARG A CA 1
ATOM 695 C C . ARG A 1 84 ? -3.671 4.281 14.049 1.00 94.75 84 ARG A C 1
ATOM 697 O O . ARG A 1 84 ? -4.434 4.559 14.966 1.00 94.75 84 ARG A O 1
ATOM 704 N N . GLN A 1 85 ? -4.050 4.150 12.781 1.00 95.56 85 GLN A N 1
ATOM 705 C CA . GLN A 1 85 ? -5.380 4.506 12.289 1.00 95.56 85 GLN A CA 1
ATOM 706 C C . GLN A 1 85 ? -6.401 3.372 12.396 1.00 95.56 85 GLN A C 1
ATOM 708 O O . GLN A 1 85 ? -7.579 3.660 12.610 1.00 95.56 85 GLN A O 1
ATOM 713 N N . PHE A 1 86 ? -5.969 2.116 12.252 1.00 96.38 86 PHE A N 1
ATOM 714 C CA . PHE A 1 86 ? -6.871 0.974 12.144 1.00 96.38 86 PHE A CA 1
ATOM 715 C C . PHE A 1 86 ? -6.817 0.034 13.347 1.00 96.38 86 PHE A C 1
ATOM 717 O O . PHE A 1 86 ? -5.739 -0.278 13.864 1.00 96.38 86 PHE A O 1
ATOM 724 N N . SER A 1 87 ? -7.991 -0.396 13.813 1.00 96.19 87 SER A N 1
ATOM 725 C CA . SER A 1 87 ? -8.145 -1.312 14.950 1.00 96.19 87 SER A CA 1
ATOM 726 C C . SER A 1 87 ? -7.728 -2.734 14.568 1.00 96.19 87 SER A C 1
ATOM 728 O O . SER A 1 87 ? -6.964 -3.364 15.298 1.00 96.19 87 SER A O 1
ATOM 730 N N . ASN A 1 88 ? -8.123 -3.184 13.376 1.00 96.38 88 ASN A N 1
ATOM 731 C CA . ASN A 1 88 ? -7.828 -4.494 12.795 1.00 96.38 88 ASN A CA 1
ATOM 732 C C . ASN A 1 88 ? -6.514 -4.527 11.987 1.00 96.38 88 ASN A C 1
ATOM 734 O O . ASN A 1 88 ? -6.406 -5.152 10.935 1.00 96.38 88 ASN A O 1
ATOM 738 N N . PHE A 1 89 ? -5.467 -3.854 12.484 1.00 97.25 89 PHE A N 1
ATOM 739 C CA . PHE A 1 89 ? -4.164 -3.796 11.805 1.00 97.25 89 PHE A CA 1
ATOM 740 C C . PHE A 1 89 ? -3.538 -5.175 11.554 1.00 97.25 89 PHE A C 1
ATOM 742 O O . PHE A 1 89 ? -2.849 -5.345 10.553 1.00 97.25 89 PHE A O 1
ATOM 749 N N . LYS A 1 90 ? -3.753 -6.150 12.447 1.00 97.50 90 LYS A N 1
ATOM 750 C CA . LYS A 1 90 ? -3.192 -7.500 12.288 1.00 97.50 90 LYS A CA 1
ATOM 751 C C . LYS A 1 90 ? -3.711 -8.180 11.021 1.00 97.50 90 LYS A C 1
ATOM 753 O O . LYS A 1 90 ? -2.905 -8.732 10.283 1.00 97.50 90 LYS A O 1
ATOM 758 N N . ASP A 1 91 ? -5.005 -8.054 10.743 1.00 97.75 91 ASP A N 1
ATOM 759 C CA . ASP A 1 91 ? -5.639 -8.655 9.565 1.00 97.75 91 ASP A CA 1
ATOM 760 C C . ASP A 1 91 ? -5.188 -7.950 8.282 1.00 97.75 91 ASP A C 1
ATOM 762 O O . ASP A 1 91 ? -4.881 -8.589 7.281 1.00 97.75 91 ASP A O 1
ATOM 766 N N . ILE A 1 92 ? -5.039 -6.621 8.341 1.00 97.75 92 ILE A N 1
ATOM 767 C CA . ILE A 1 92 ? -4.469 -5.830 7.242 1.00 97.75 92 ILE A CA 1
ATOM 768 C C . ILE A 1 92 ? -3.026 -6.256 6.955 1.00 97.75 92 ILE A C 1
ATOM 770 O O . ILE A 1 92 ? -2.660 -6.416 5.796 1.00 97.75 92 ILE A O 1
ATOM 774 N N . TYR A 1 93 ? -2.192 -6.395 7.990 1.00 97.44 93 TYR A N 1
ATOM 775 C CA . TYR A 1 93 ? -0.782 -6.755 7.834 1.00 97.44 93 TYR A CA 1
ATOM 776 C C . TYR A 1 93 ? -0.616 -8.193 7.334 1.00 97.44 93 TYR A C 1
ATOM 778 O O . TYR A 1 93 ? 0.245 -8.435 6.500 1.00 97.44 93 TYR A O 1
ATOM 786 N N . GLY A 1 94 ? -1.469 -9.117 7.785 1.00 97.12 94 GLY A N 1
ATOM 787 C CA . GLY A 1 94 ? -1.483 -10.507 7.322 1.00 97.12 94 GLY A CA 1
ATOM 788 C C . GLY A 1 94 ? -1.920 -10.697 5.864 1.00 97.12 94 GLY A C 1
ATOM 789 O O . GLY A 1 94 ? -1.764 -11.790 5.336 1.00 97.12 94 GLY A O 1
ATOM 790 N N . ALA A 1 95 ? -2.448 -9.658 5.208 1.00 96.62 95 ALA A N 1
ATOM 791 C CA . ALA A 1 95 ? -2.829 -9.687 3.794 1.00 96.62 95 ALA A CA 1
ATOM 792 C C . ALA A 1 95 ? -1.681 -9.322 2.820 1.00 96.62 95 ALA A C 1
ATOM 794 O O . ALA A 1 95 ? -1.908 -9.224 1.609 1.00 96.62 95 ALA A O 1
ATOM 795 N N . PHE A 1 96 ? -0.471 -9.057 3.327 1.00 94.75 96 PHE A N 1
ATOM 796 C CA . PHE A 1 96 ? 0.723 -8.704 2.544 1.00 94.75 96 PHE A CA 1
ATOM 797 C C . PHE A 1 96 ? 1.788 -9.791 2.582 1.00 94.75 96 PHE A C 1
ATOM 799 O O . PHE A 1 96 ? 2.542 -9.842 1.582 1.00 94.75 96 PHE A O 1
#

Secondary structure (DSSP, 8-state):
---GGG---PPBPPPHHHHHHHHHHHHTT-HHHHHHHHHHHHT-HHHHHHHHHHHHHHHHHS-SGGGHHHHHHHHHHHHHHHHHHBTTHHHHHTT-